Protein AF-A0A3M4LNJ3-F1 (afdb_monomer)

pLDDT: mean 76.22, std 18.13, range [39.38, 95.5]

Mean predicted aligned error: 9.3 Å

Organism: NCBI:txid34065

Foldseek 3Di:
DCPPPCPPPDPDCVVVVCVVVPDPDDDPDDPDDPQVVQCVVPVNPGDPDDDDDDDD

Secondary structure (DSSP, 8-state):
-------SS---HHHHHHHHTT-S-----SSS-HHHHHHHHTTT---S--------

Radius of gyration: 13.28 Å; Cα contacts (8 Å, |Δi|>4): 20; chains: 1; bounding box: 30×34×32 Å

Solvent-accessible surface area (backbone atoms only — not comparable to full-atom values): 4060 Å² total; per-residue (Å²): 142,80,80,76,69,82,77,83,81,61,95,51,74,63,62,61,49,44,45,75,75,66,44,91,76,83,81,88,78,83,88,63,63,62,66,64,50,46,21,67,77,43,81,66,69,47,77,94,72,84,91,75,89,77,88,128

Sequence (56 aa):
MDEAVNCAHLGSGGCHILLKTGAVQVIATLEQDLVAEVNRMTDGKGARMAFARCRI

Structure (mmCIF, N/CA/C/O backbone):
data_AF-A0A3M4LNJ3-F1
#
_entry.id   AF-A0A3M4LNJ3-F1
#
loop_
_atom_site.group_PDB
_atom_site.id
_atom_site.type_symbol
_atom_site.label_atom_id
_atom_site.label_alt_id
_atom_site.label_comp_id
_atom_site.label_asym_id
_atom_site.label_entity_id
_atom_site.label_seq_id
_atom_site.pdbx_PDB_ins_code
_atom_site.Cartn_x
_atom_site.Cartn_y
_atom_site.Cartn_z
_atom_site.occupancy
_atom_site.B_iso_or_equiv
_atom_site.auth_seq_id
_atom_site.auth_comp_id
_atom_site.auth_asym_id
_atom_site.auth_atom_id
_atom_site.pdbx_PDB_model_num
ATOM 1 N N . MET A 1 1 ? 5.601 17.312 -17.881 1.00 39.38 1 MET A N 1
ATOM 2 C CA . MET A 1 1 ? 5.101 16.344 -16.885 1.00 39.38 1 MET A CA 1
ATOM 3 C C . MET A 1 1 ? 6.311 15.643 -16.298 1.00 39.38 1 MET A C 1
ATOM 5 O O . MET A 1 1 ? 6.542 14.481 -16.586 1.00 39.38 1 MET A O 1
ATOM 9 N N . ASP A 1 2 ? 7.119 16.390 -15.553 1.00 42.41 2 ASP A N 1
ATOM 10 C CA . ASP A 1 2 ? 8.358 15.892 -14.953 1.00 42.41 2 ASP A CA 1
ATOM 11 C C . ASP A 1 2 ? 8.259 16.179 -13.459 1.00 42.41 2 ASP A C 1
ATOM 13 O O . ASP A 1 2 ? 8.845 17.117 -12.925 1.00 42.41 2 ASP A O 1
ATOM 17 N N . GLU A 1 3 ? 7.376 15.433 -12.798 1.00 44.59 3 GLU A N 1
ATOM 18 C CA . GLU A 1 3 ? 7.374 15.397 -11.345 1.00 44.59 3 GLU A CA 1
ATOM 19 C C . GLU A 1 3 ? 8.408 14.353 -10.961 1.00 44.59 3 GL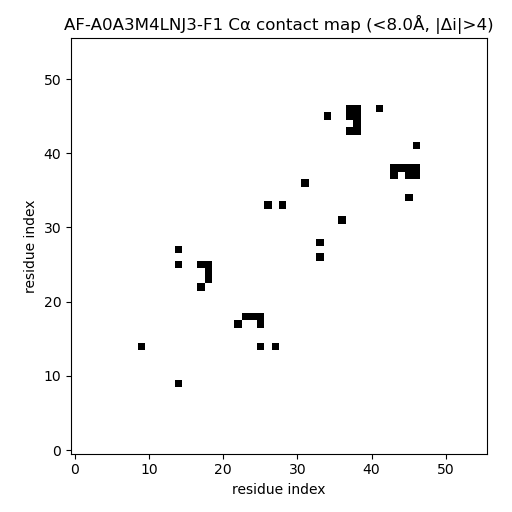U A C 1
ATOM 21 O O . GLU A 1 3 ? 8.115 13.167 -10.804 1.00 44.59 3 GLU A O 1
ATOM 26 N N . ALA A 1 4 ? 9.658 14.815 -10.943 1.00 41.50 4 ALA A N 1
ATOM 27 C CA . ALA A 1 4 ? 10.782 14.114 -10.367 1.00 41.50 4 ALA A CA 1
ATOM 28 C C . ALA A 1 4 ? 10.386 13.704 -8.948 1.00 41.50 4 ALA A C 1
ATOM 30 O O . ALA A 1 4 ? 10.454 14.490 -8.001 1.00 41.50 4 ALA A O 1
ATOM 31 N N . VAL A 1 5 ? 9.911 12.462 -8.844 1.00 46.75 5 VAL A N 1
ATOM 32 C CA . VAL A 1 5 ? 9.640 11.761 -7.598 1.00 46.75 5 VAL A CA 1
ATOM 33 C C . VAL A 1 5 ? 10.825 12.037 -6.696 1.00 46.75 5 VAL A C 1
ATOM 35 O O . VAL A 1 5 ? 11.969 11.832 -7.093 1.00 46.75 5 VAL A O 1
ATOM 38 N N . ASN A 1 6 ? 10.525 12.589 -5.527 1.00 47.84 6 ASN A N 1
ATOM 39 C CA . ASN A 1 6 ? 11.435 12.938 -4.452 1.00 47.84 6 ASN A CA 1
ATOM 40 C C . ASN A 1 6 ? 12.403 11.777 -4.129 1.00 47.84 6 ASN A C 1
ATOM 42 O O . ASN A 1 6 ? 12.201 11.009 -3.194 1.00 47.84 6 ASN A O 1
ATOM 46 N N . CYS A 1 7 ? 13.464 11.643 -4.924 1.00 45.53 7 CYS A N 1
ATOM 47 C CA . CYS A 1 7 ? 14.534 10.661 -4.763 1.00 45.53 7 CYS A CA 1
ATOM 48 C C . CYS A 1 7 ? 15.630 11.176 -3.815 1.00 45.53 7 CYS A C 1
ATOM 50 O O . CYS A 1 7 ? 16.635 10.499 -3.621 1.00 45.53 7 CYS A O 1
ATOM 52 N N . ALA A 1 8 ? 15.466 12.377 -3.246 1.00 42.38 8 ALA A N 1
ATOM 53 C CA . ALA A 1 8 ? 16.521 13.074 -2.516 1.00 42.38 8 ALA A CA 1
ATOM 54 C C . ALA A 1 8 ? 16.452 12.905 -0.990 1.00 42.38 8 ALA A C 1
ATOM 56 O O . ALA A 1 8 ? 17.456 13.156 -0.330 1.00 42.38 8 ALA A O 1
ATOM 57 N N . HIS A 1 9 ? 15.325 12.460 -0.411 1.00 46.16 9 HIS A N 1
ATOM 58 C CA . HIS A 1 9 ? 15.191 12.409 1.055 1.00 46.16 9 HIS A CA 1
ATOM 59 C C . HIS A 1 9 ? 15.276 11.008 1.689 1.00 46.16 9 HIS A C 1
ATOM 61 O O . HIS A 1 9 ? 15.290 10.887 2.910 1.00 46.16 9 HIS A O 1
ATOM 67 N N . LEU A 1 10 ? 15.382 9.935 0.901 1.00 47.59 10 LEU A N 1
ATOM 68 C CA . LEU A 1 10 ? 15.431 8.568 1.432 1.00 47.59 10 LEU A CA 1
ATOM 69 C C . LEU A 1 10 ? 16.783 7.923 1.123 1.00 47.59 10 LEU A C 1
ATOM 71 O O . LEU A 1 10 ? 16.941 7.202 0.144 1.00 47.59 10 LEU A O 1
ATOM 75 N N . GLY A 1 11 ? 17.761 8.154 2.000 1.00 45.66 11 GLY A N 1
ATOM 76 C CA . GLY A 1 11 ? 19.097 7.540 1.964 1.00 45.66 11 GLY A CA 1
ATOM 77 C C . GLY A 1 11 ? 19.131 6.023 2.219 1.00 45.66 11 GLY A C 1
ATOM 78 O O . GLY A 1 11 ? 20.145 5.504 2.673 1.00 45.66 11 GLY A O 1
ATOM 79 N N . SER A 1 12 ? 18.046 5.291 1.955 1.00 56.78 12 SER A N 1
ATOM 80 C CA . SER A 1 12 ? 17.988 3.835 2.091 1.00 56.78 12 SER A CA 1
ATOM 81 C C . SER A 1 12 ? 17.799 3.213 0.707 1.00 56.78 12 SER A C 1
ATOM 83 O O . SER A 1 12 ? 16.812 3.461 0.014 1.00 56.78 12 SER A O 1
ATOM 85 N N . GLY A 1 13 ? 18.751 2.380 0.282 1.00 64.31 13 GLY A N 1
ATOM 86 C CA . GLY A 1 13 ? 18.708 1.714 -1.026 1.00 64.31 13 GLY A CA 1
ATOM 87 C C . GLY A 1 13 ? 17.459 0.849 -1.263 1.00 64.31 13 GLY A C 1
ATOM 88 O O . GLY A 1 13 ? 17.189 0.477 -2.403 1.00 64.31 13 GLY A O 1
ATOM 89 N N . GLY A 1 14 ? 16.668 0.558 -0.222 1.00 73.62 14 GLY A N 1
ATOM 90 C CA . GLY A 1 14 ? 15.467 -0.272 -0.306 1.00 73.62 14 GLY A CA 1
ATOM 91 C C . GLY A 1 14 ? 14.365 0.313 -1.193 1.00 73.62 14 GLY A C 1
ATOM 92 O O . GLY A 1 14 ? 13.808 -0.415 -2.012 1.00 73.62 14 GLY A O 1
ATOM 93 N N . CYS A 1 15 ? 14.079 1.619 -1.103 1.00 77.00 15 CYS A N 1
AT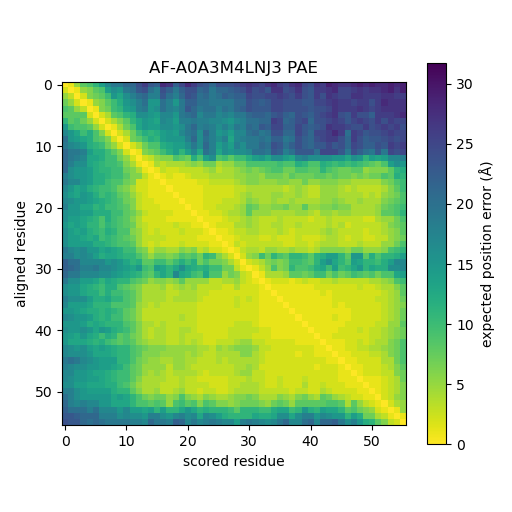OM 94 C CA . CYS A 1 15 ? 13.003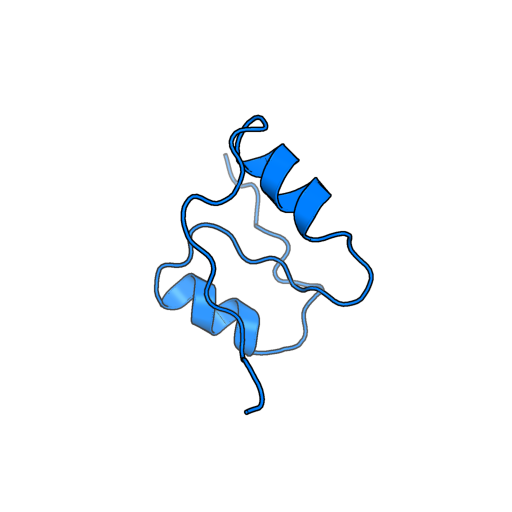 2.233 -1.900 1.00 77.00 15 CYS A CA 1
ATOM 95 C C . CYS A 1 15 ? 13.325 2.209 -3.401 1.00 77.00 15 CYS A C 1
ATOM 97 O O . CYS A 1 15 ? 12.474 1.873 -4.222 1.00 77.00 15 CYS A O 1
ATOM 99 N N . HIS A 1 16 ? 14.584 2.495 -3.746 1.00 79.69 16 HIS A N 1
ATOM 100 C CA . HIS A 1 16 ? 15.072 2.476 -5.128 1.00 79.69 16 HIS A CA 1
ATOM 101 C C . HIS A 1 16 ? 14.958 1.092 -5.769 1.00 79.69 16 HIS A C 1
ATOM 103 O O . HIS A 1 16 ? 14.580 0.969 -6.933 1.00 79.69 16 HIS A O 1
ATOM 109 N N . ILE A 1 17 ? 15.259 0.037 -5.005 1.00 87.88 17 ILE A N 1
ATOM 110 C CA . ILE A 1 17 ? 15.139 -1.343 -5.483 1.00 87.88 17 ILE A CA 1
ATOM 111 C C . ILE A 1 17 ? 13.674 -1.678 -5.771 1.00 87.88 17 ILE A C 1
ATOM 113 O O . ILE A 1 17 ? 13.386 -2.181 -6.851 1.00 87.88 17 ILE A O 1
ATOM 117 N N . LEU A 1 18 ? 12.749 -1.345 -4.866 1.00 86.69 18 LEU A N 1
ATOM 118 C CA . LEU A 1 18 ? 11.324 -1.649 -5.037 1.00 86.69 18 LEU A CA 1
ATOM 119 C C . LEU A 1 18 ? 10.738 -0.998 -6.297 1.00 86.69 18 LEU A C 1
ATOM 121 O O . LEU A 1 18 ? 10.059 -1.670 -7.079 1.00 86.69 18 LEU A O 1
ATOM 125 N N . LEU A 1 19 ? 11.063 0.275 -6.537 1.00 87.62 19 LEU A N 1
ATOM 126 C CA . LEU A 1 19 ? 10.655 0.987 -7.752 1.00 87.62 19 LEU A CA 1
ATOM 127 C C . LEU A 1 19 ? 11.237 0.325 -9.009 1.00 87.62 19 LEU A C 1
ATOM 129 O O . LEU A 1 19 ? 10.504 0.049 -9.956 1.00 87.62 19 LEU A O 1
ATOM 133 N N . LYS A 1 20 ? 12.531 -0.026 -8.997 1.00 86.44 20 LYS A N 1
ATOM 134 C CA . LYS A 1 20 ? 13.172 -0.755 -10.107 1.00 86.44 20 LYS A CA 1
ATOM 135 C C . LYS A 1 20 ? 12.553 -2.125 -10.370 1.00 86.44 20 LYS A C 1
ATOM 137 O O . LYS A 1 20 ? 12.539 -2.569 -11.512 1.00 86.44 20 LYS A O 1
ATOM 142 N N . THR A 1 21 ? 12.056 -2.796 -9.336 1.00 91.06 21 THR A N 1
ATOM 143 C CA . THR A 1 21 ? 11.402 -4.106 -9.462 1.00 91.06 21 THR A CA 1
ATOM 144 C C . THR A 1 21 ? 9.931 -4.026 -9.879 1.00 91.06 21 THR A C 1
ATOM 146 O O . THR A 1 21 ? 9.283 -5.064 -9.981 1.00 91.06 21 THR A O 1
ATOM 149 N N . GLY A 1 22 ? 9.399 -2.826 -10.141 1.00 89.75 22 GLY A N 1
ATOM 150 C CA . GLY A 1 22 ? 8.046 -2.634 -10.669 1.00 89.75 22 GLY A CA 1
ATOM 151 C C . GLY A 1 22 ? 7.005 -2.179 -9.645 1.00 89.75 22 GLY A C 1
ATOM 152 O O . GLY A 1 22 ? 5.810 -2.237 -9.934 1.00 89.75 22 GLY A O 1
ATOM 153 N N . ALA A 1 23 ? 7.413 -1.715 -8.459 1.00 89.31 23 ALA A N 1
ATOM 154 C CA . ALA A 1 23 ? 6.481 -1.040 -7.563 1.00 89.31 23 ALA A CA 1
ATOM 155 C C . ALA A 1 23 ? 6.005 0.274 -8.202 1.00 89.31 23 ALA A C 1
ATOM 157 O O . ALA A 1 23 ? 6.816 1.117 -8.576 1.00 89.31 23 ALA A O 1
ATOM 158 N N . VAL A 1 2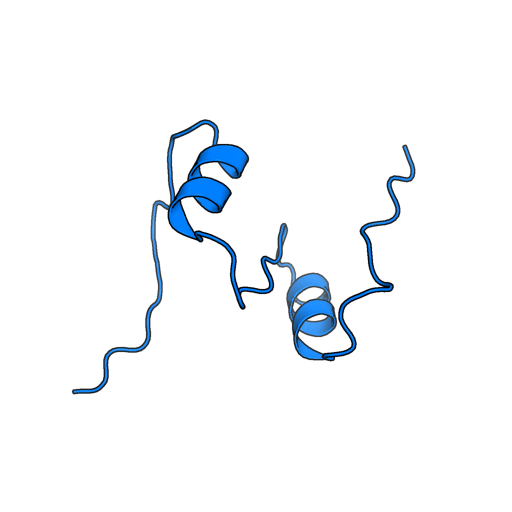4 ? 4.686 0.458 -8.300 1.00 88.38 24 VAL A N 1
ATOM 159 C CA . VAL A 1 24 ? 4.086 1.688 -8.852 1.00 88.38 24 VAL A CA 1
ATOM 160 C C . VAL A 1 24 ? 4.228 2.854 -7.873 1.00 88.38 24 VAL A C 1
ATOM 162 O O . VAL A 1 24 ? 4.443 3.987 -8.285 1.00 88.38 24 VAL A O 1
ATOM 165 N N . GLN A 1 25 ? 4.110 2.578 -6.572 1.00 86.31 25 GLN A N 1
ATOM 166 C CA . GLN A 1 25 ? 4.266 3.556 -5.496 1.00 86.31 25 GLN A CA 1
ATOM 167 C C . GLN A 1 25 ? 4.959 2.885 -4.302 1.00 86.31 25 GLN A C 1
ATOM 169 O O . GLN A 1 25 ? 4.735 1.701 -4.042 1.00 86.31 25 GLN A O 1
ATOM 174 N N . VAL A 1 26 ? 5.801 3.631 -3.582 1.00 86.62 26 VAL A N 1
ATOM 175 C CA . VAL A 1 26 ? 6.521 3.161 -2.386 1.00 86.62 26 VAL A CA 1
ATOM 176 C C . VAL A 1 26 ? 6.290 4.151 -1.252 1.00 86.62 26 VAL A C 1
ATOM 178 O O . VAL A 1 26 ? 6.538 5.342 -1.413 1.00 86.62 26 VAL A O 1
ATOM 181 N N . ILE A 1 27 ? 5.841 3.643 -0.103 1.00 85.19 27 ILE A N 1
ATOM 182 C CA . ILE A 1 27 ? 5.636 4.421 1.122 1.00 85.19 27 ILE A CA 1
ATOM 183 C C . ILE A 1 27 ? 6.738 4.021 2.106 1.00 85.19 27 ILE A C 1
ATOM 185 O O . ILE A 1 27 ? 6.791 2.873 2.549 1.00 85.19 27 ILE A O 1
ATOM 189 N N . ALA A 1 28 ? 7.630 4.950 2.445 1.00 83.31 28 ALA A N 1
ATOM 190 C CA . ALA A 1 28 ? 8.649 4.730 3.468 1.00 83.31 28 ALA A CA 1
ATOM 191 C C . ALA A 1 28 ? 8.059 5.034 4.852 1.00 83.31 28 ALA A C 1
ATOM 193 O O . ALA A 1 28 ? 8.061 6.171 5.313 1.00 83.31 28 ALA A O 1
ATOM 194 N N . THR A 1 29 ? 7.512 4.015 5.511 1.00 68.69 29 THR A N 1
ATOM 195 C CA . THR A 1 29 ? 6.801 4.180 6.784 1.00 68.69 29 THR A CA 1
ATOM 196 C C . THR A 1 29 ? 7.774 4.295 7.963 1.00 68.69 29 THR A C 1
ATOM 198 O O . THR A 1 29 ? 8.395 3.300 8.342 1.00 68.69 29 THR A O 1
ATOM 201 N N . LEU A 1 30 ? 7.874 5.483 8.568 1.00 67.81 30 LEU A N 1
ATOM 202 C CA . LEU A 1 30 ? 8.445 5.675 9.912 1.00 67.81 30 LEU A CA 1
ATOM 203 C C . LEU A 1 30 ? 7.422 6.297 10.877 1.00 67.81 30 LEU A C 1
ATOM 205 O O . LEU A 1 30 ? 7.191 5.737 11.940 1.00 67.81 30 LEU A O 1
ATOM 209 N N . GLU A 1 31 ? 6.756 7.387 10.482 1.00 66.62 31 GLU A N 1
ATOM 210 C CA . GLU A 1 31 ? 5.771 8.100 11.327 1.00 66.62 31 GLU A CA 1
ATOM 211 C C . GLU A 1 31 ? 4.387 8.272 10.662 1.00 66.62 31 GLU A C 1
ATOM 213 O O . GLU A 1 31 ? 3.472 8.834 11.256 1.00 66.62 31 GLU A O 1
ATOM 218 N N . GLN A 1 32 ? 4.209 7.803 9.422 1.00 72.38 32 GLN A N 1
ATOM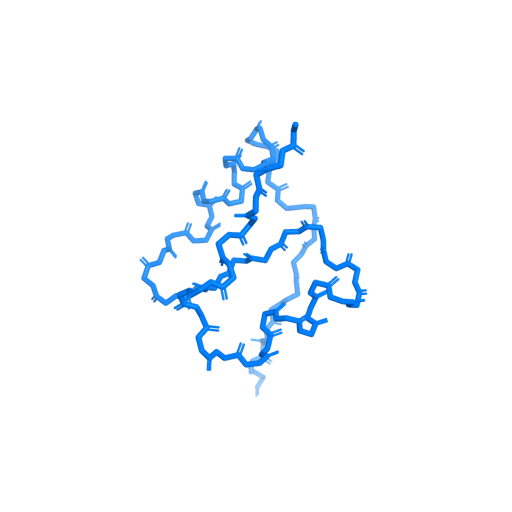 219 C CA . GLN A 1 32 ? 2.975 7.998 8.650 1.00 72.38 32 GLN A CA 1
ATOM 220 C C . GLN A 1 32 ? 1.927 6.913 8.938 1.00 72.38 32 GLN A C 1
ATOM 222 O O . GLN A 1 32 ? 2.253 5.725 9.002 1.00 72.38 32 GLN A O 1
ATOM 227 N N . ASP A 1 33 ? 0.654 7.313 9.023 1.00 86.50 33 ASP A N 1
ATOM 228 C CA . ASP A 1 33 ? -0.482 6.386 9.039 1.00 86.50 33 ASP A CA 1
ATOM 229 C C . ASP A 1 33 ? -0.624 5.712 7.666 1.00 86.50 33 ASP A C 1
ATOM 231 O O . ASP A 1 33 ? -1.107 6.297 6.692 1.00 86.50 33 ASP A O 1
ATOM 235 N N . LEU A 1 34 ? -0.195 4.451 7.605 1.00 87.56 34 LEU A N 1
ATOM 236 C CA . LEU A 1 34 ? -0.232 3.637 6.396 1.00 87.56 34 LEU A CA 1
ATOM 237 C C . LEU A 1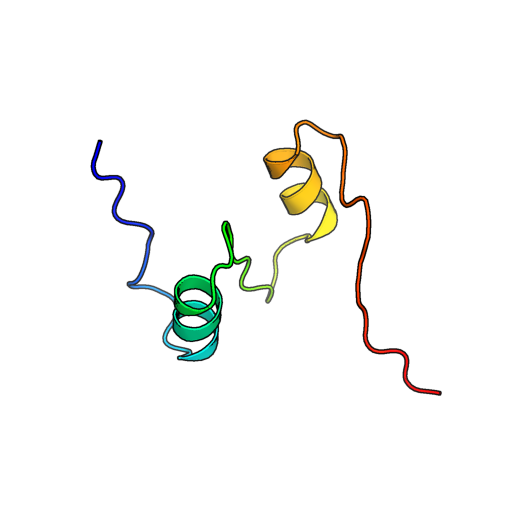 34 ? -1.657 3.456 5.847 1.00 87.56 34 LEU A C 1
ATOM 239 O O . LEU A 1 34 ? -1.837 3.405 4.632 1.00 87.56 34 LEU A O 1
ATOM 243 N N . VAL A 1 35 ? -2.670 3.352 6.709 1.00 89.69 35 VAL A N 1
ATOM 244 C CA . VAL A 1 35 ? -4.054 3.106 6.281 1.00 89.69 35 VAL A CA 1
ATOM 245 C C . VAL A 1 35 ? -4.634 4.358 5.637 1.00 89.69 35 VAL A C 1
ATOM 247 O O . VAL A 1 35 ? -5.228 4.277 4.559 1.00 89.69 35 VAL A O 1
ATOM 250 N N . ALA A 1 36 ? -4.428 5.519 6.260 1.00 91.06 36 ALA A N 1
ATOM 251 C CA . ALA A 1 36 ? -4.854 6.796 5.699 1.00 91.06 36 ALA A CA 1
ATOM 252 C C . ALA A 1 36 ? -4.192 7.062 4.336 1.00 91.06 36 ALA A C 1
ATOM 254 O O . ALA A 1 36 ? -4.860 7.475 3.385 1.00 91.06 36 ALA A O 1
ATOM 255 N N . GLU A 1 37 ? -2.897 6.762 4.224 1.00 89.69 37 GLU A N 1
ATOM 256 C CA . GLU A 1 37 ? -2.129 6.939 2.993 1.00 89.69 37 GLU A CA 1
ATOM 257 C C . GLU A 1 37 ? -2.641 6.036 1.861 1.00 89.69 37 GLU A C 1
ATOM 259 O O . GLU A 1 37 ? -2.966 6.520 0.775 1.00 89.69 37 GLU A O 1
ATOM 264 N N . VAL A 1 38 ? -2.815 4.738 2.132 1.00 90.50 38 VAL A N 1
ATOM 265 C CA . VAL A 1 38 ? -3.361 3.782 1.156 1.00 90.50 38 VAL A CA 1
ATOM 266 C C . VAL A 1 38 ? -4.763 4.192 0.714 1.00 90.50 38 VAL A C 1
ATOM 268 O O . VAL A 1 38 ? -5.072 4.131 -0.477 1.00 90.50 38 VAL A O 1
ATOM 271 N N . ASN A 1 39 ? -5.614 4.649 1.635 1.00 92.19 39 ASN A N 1
ATOM 272 C CA . ASN A 1 39 ? -6.950 5.126 1.288 1.00 92.19 39 ASN A CA 1
ATOM 273 C C . ASN A 1 39 ? -6.898 6.343 0.364 1.00 92.19 39 ASN A C 1
ATOM 275 O O . ASN A 1 39 ? -7.632 6.378 -0.622 1.00 92.19 39 ASN A O 1
ATOM 279 N N . ARG A 1 40 ? -6.003 7.303 0.616 1.00 91.31 40 ARG A N 1
ATOM 280 C CA . ARG A 1 40 ? -5.831 8.461 -0.271 1.00 91.31 40 ARG A CA 1
ATOM 281 C C . ARG A 1 40 ? -5.387 8.043 -1.675 1.00 91.31 40 ARG A C 1
ATOM 283 O O . ARG A 1 40 ? -5.909 8.564 -2.651 1.00 91.31 40 ARG A O 1
ATOM 290 N N . MET A 1 41 ? -4.469 7.082 -1.782 1.00 89.44 41 MET A N 1
ATOM 291 C CA . MET A 1 41 ? -3.931 6.598 -3.065 1.00 89.44 41 MET A CA 1
ATOM 292 C C . MET A 1 41 ? -4.912 5.731 -3.864 1.00 89.44 41 MET A C 1
ATOM 294 O O . MET A 1 41 ? -4.700 5.499 -5.053 1.00 89.44 41 MET A O 1
ATOM 298 N N . THR A 1 42 ? -5.946 5.197 -3.215 1.00 92.00 42 THR A N 1
ATOM 299 C CA . THR A 1 42 ? -6.881 4.229 -3.810 1.00 92.00 42 THR A CA 1
ATOM 300 C C . THR A 1 42 ? -8.306 4.766 -3.924 1.00 92.00 42 THR A C 1
ATOM 302 O O . THR A 1 42 ? -9.233 3.985 -4.136 1.00 92.00 42 THR A O 1
ATOM 305 N N . ASP A 1 43 ? -8.505 6.078 -3.783 1.00 92.88 43 ASP A N 1
ATOM 306 C CA . ASP A 1 43 ? -9.827 6.721 -3.749 1.00 92.88 43 ASP A CA 1
ATOM 307 C C . ASP A 1 43 ? -10.765 6.097 -2.698 1.00 92.88 43 ASP A C 1
ATOM 309 O O . ASP A 1 43 ? -11.945 5.853 -2.946 1.00 92.88 43 ASP A O 1
ATOM 313 N N . GLY A 1 44 ? -10.219 5.743 -1.534 1.00 95.50 44 GLY A N 1
ATOM 314 C CA . GLY A 1 44 ? -10.955 5.108 -0.440 1.00 95.50 44 GLY A CA 1
ATOM 315 C C . GLY A 1 44 ? -11.288 3.627 -0.646 1.00 95.50 44 GLY A C 1
ATOM 316 O O . GLY A 1 44 ? -11.979 3.049 0.188 1.00 95.50 44 GLY A O 1
ATOM 317 N N . LYS A 1 45 ? -10.810 2.985 -1.721 1.00 94.38 45 LYS A N 1
ATOM 318 C CA . LYS A 1 45 ? -11.050 1.549 -1.978 1.00 94.38 45 LYS A CA 1
ATOM 319 C C . LYS A 1 45 ? -10.206 0.637 -1.082 1.00 94.38 45 LYS A C 1
ATOM 321 O O . LYS A 1 45 ? -10.584 -0.511 -0.857 1.00 94.38 45 LYS A O 1
ATOM 326 N N . GLY A 1 46 ? -9.068 1.131 -0.599 1.00 92.50 46 GLY A N 1
ATOM 327 C CA . GLY A 1 46 ? -8.132 0.384 0.232 1.00 92.50 46 GLY A CA 1
ATOM 328 C C . GLY A 1 46 ? -7.341 -0.687 -0.531 1.00 92.50 46 GLY A C 1
ATOM 329 O O . GLY A 1 46 ? -7.410 -0.818 -1.758 1.00 92.50 46 GLY A O 1
ATOM 330 N N . ALA A 1 47 ? -6.559 -1.473 0.213 1.00 92.12 47 ALA A N 1
ATOM 331 C 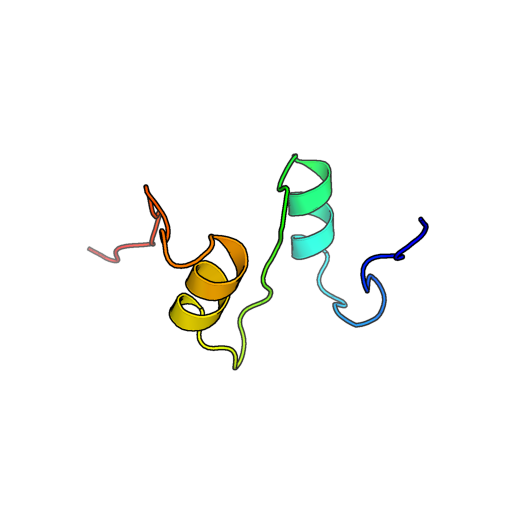CA . ALA A 1 47 ? -5.804 -2.596 -0.335 1.00 92.12 47 ALA A CA 1
ATOM 332 C C . ALA A 1 47 ? -6.689 -3.845 -0.458 1.00 92.12 47 ALA A C 1
ATOM 334 O O . ALA A 1 47 ? -7.303 -4.282 0.511 1.00 92.12 47 ALA A O 1
ATOM 335 N N . ARG A 1 48 ? -6.700 -4.477 -1.639 1.00 94.69 48 ARG A N 1
ATOM 336 C CA . ARG A 1 48 ? -7.405 -5.758 -1.846 1.00 94.69 48 ARG A CA 1
ATOM 337 C C . ARG A 1 48 ? -6.703 -6.946 -1.187 1.00 94.69 48 ARG A C 1
ATOM 339 O O . ARG A 1 48 ? -7.349 -7.932 -0.858 1.00 94.69 48 ARG A O 1
ATOM 346 N N . MET A 1 49 ? -5.382 -6.867 -1.038 1.00 94.31 49 MET A N 1
ATOM 347 C CA . MET A 1 49 ? -4.540 -7.881 -0.405 1.00 94.31 49 MET A CA 1
ATOM 348 C C . MET A 1 49 ? -3.395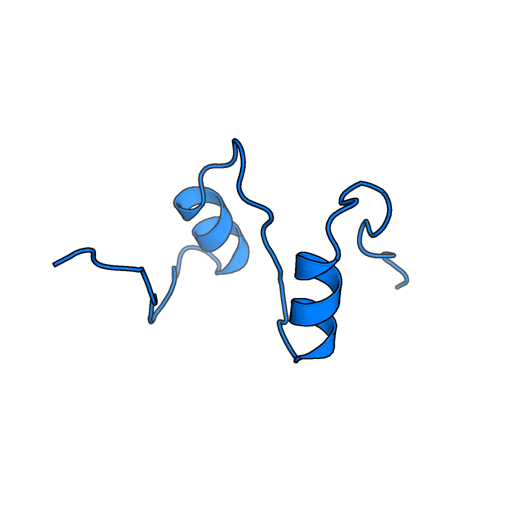 -7.184 0.328 1.00 94.31 49 MET A C 1
ATOM 350 O O . MET A 1 49 ? -2.875 -6.181 -0.161 1.00 94.31 49 MET A O 1
ATOM 354 N N . ALA A 1 50 ? -2.985 -7.731 1.471 1.00 91.12 50 ALA A N 1
ATOM 355 C CA . ALA A 1 50 ? -1.847 -7.247 2.242 1.00 91.12 50 ALA A CA 1
ATOM 356 C C . ALA A 1 50 ? -1.004 -8.431 2.722 1.00 91.12 50 ALA A C 1
ATOM 358 O O . ALA A 1 50 ? -1.538 -9.422 3.220 1.00 91.12 50 ALA A O 1
ATOM 359 N N . PHE A 1 51 ? 0.316 -8.314 2.589 1.00 89.44 51 PHE A N 1
ATOM 360 C CA . PHE A 1 51 ? 1.267 -9.288 3.115 1.00 89.44 51 PHE A CA 1
ATOM 361 C C . PHE A 1 51 ? 1.954 -8.672 4.326 1.00 89.44 51 PHE A C 1
ATOM 363 O O . PHE A 1 51 ? 2.749 -7.744 4.197 1.00 89.44 51 PHE A O 1
ATOM 370 N N . ALA A 1 52 ? 1.629 -9.185 5.508 1.00 85.31 52 ALA A N 1
ATOM 371 C CA . ALA A 1 52 ? 2.257 -8.787 6.757 1.00 85.31 52 ALA A CA 1
ATOM 372 C C . ALA A 1 52 ? 3.014 -9.971 7.350 1.00 85.31 52 ALA A C 1
ATOM 374 O O . ALA A 1 52 ? 2.680 -11.136 7.129 1.00 85.31 52 ALA A O 1
ATOM 375 N N . ARG A 1 53 ? 4.059 -9.670 8.114 1.00 83.62 53 ARG A N 1
ATOM 376 C CA . ARG A 1 53 ? 4.872 -10.701 8.757 1.00 83.62 53 ARG A CA 1
ATOM 377 C C . ARG A 1 53 ? 4.143 -11.103 10.032 1.00 83.62 53 ARG A C 1
ATOM 379 O O . ARG A 1 53 ? 4.055 -10.298 10.953 1.00 83.62 53 ARG A O 1
ATO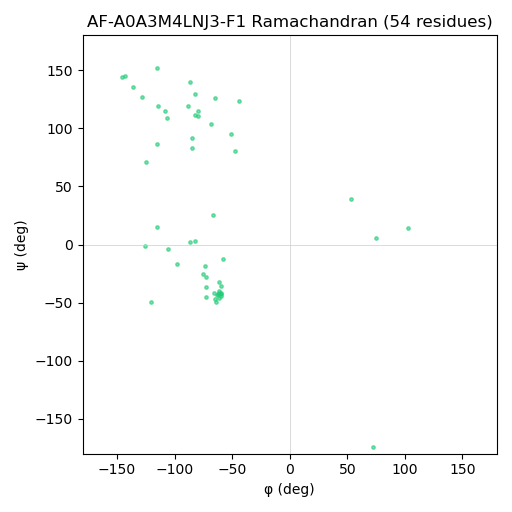M 386 N N . CYS A 1 54 ? 3.620 -12.321 10.086 1.00 67.00 54 CYS A N 1
ATOM 387 C CA . CYS A 1 54 ? 3.110 -12.894 11.325 1.00 67.00 54 CYS A CA 1
ATOM 388 C C . CYS A 1 54 ? 4.280 -13.604 12.024 1.00 67.00 54 CYS A C 1
ATOM 390 O O . CYS A 1 54 ? 4.889 -14.494 11.432 1.00 67.00 54 CYS A O 1
ATOM 392 N N . ARG A 1 55 ? 4.648 -13.185 13.242 1.00 68.44 55 ARG A N 1
ATOM 393 C CA . ARG A 1 55 ? 5.479 -14.027 14.118 1.00 68.44 55 ARG A CA 1
ATOM 394 C C . ARG A 1 55 ? 4.534 -15.050 14.741 1.00 68.44 55 ARG A C 1
ATOM 396 O O . ARG A 1 55 ? 3.624 -14.642 15.455 1.00 68.44 55 ARG A O 1
ATOM 403 N N . ILE A 1 56 ? 4.737 -16.321 14.409 1.00 62.00 56 ILE A N 1
ATOM 404 C CA . ILE A 1 56 ? 4.073 -17.466 15.046 1.00 62.00 56 ILE A CA 1
ATOM 405 C C . ILE A 1 56 ? 4.871 -17.835 16.295 1.00 62.00 56 ILE A C 1
ATOM 407 O O . ILE A 1 56 ? 6.121 -17.774 16.205 1.00 62.00 56 ILE A O 1
#